Protein AF-A0A454D1P6-F1 (afdb_monomer_lite)

Sequence (81 aa):
MKDSEHFFFDLPQFESMLKEWTRSGSLQSETANKMQEWFESGLQQWDISRDAPYFGFEIPGEKNKFFYVWLDAPVGYMASF

InterPro domains:
  IPR014729 Rossmann-like alpha/beta/alpha sandwich fold [G3DSA:3.40.50.620] (1-81)
  IPR015413 Methionyl/Leucyl tRNA synthetase [PF09334] (1-80)
  IPR023458 Methionine-tRNA ligase, type 1 [PTHR45765] (1-79)

Organism: Vibrio harveyi (NCBI:txid669)

Secondary structure (DSSP, 8-state):
-------EE-GGGGHHHHHHHHTSS-S-HHHHHHHHHHHHH----EE-EEESS-SSPBPTT-TTEEE-HHHHHHHHHHHT-

Foldseek 3Di:
DDDDDFDWDPPLVCLVVVLVVLPPPPDDPVVSVVVVVVVVVPDDIHTQWDAPPDDADADPPDPRIHGDCVVVVVVVVVVVD

pLDDT: mean 95.8, std 5.09, range [64.06, 98.31]

Structure (mmCIF, N/CA/C/O backbone):
data_AF-A0A454D1P6-F1
#
_entry.id   AF-A0A454D1P6-F1
#
loop_
_atom_site.group_PDB
_atom_site.id
_atom_site.type_symbol
_atom_site.label_atom_id
_atom_site.label_alt_id
_atom_site.label_comp_id
_atom_site.label_asym_id
_atom_site.label_entity_id
_atom_site.label_seq_id
_atom_site.pdbx_PDB_ins_code
_atom_site.Cartn_x
_atom_site.Cartn_y
_atom_site.Cartn_z
_atom_site.occupancy
_atom_site.B_iso_or_equiv
_atom_site.auth_seq_id
_atom_site.auth_comp_id
_atom_site.auth_asym_id
_atom_site.auth_atom_id
_atom_site.pdbx_PDB_model_num
ATOM 1 N N . MET A 1 1 ? -6.148 5.643 -25.792 1.00 71.06 1 MET A N 1
ATOM 2 C CA . MET A 1 1 ? -5.594 5.006 -24.579 1.00 71.06 1 MET A CA 1
ATOM 3 C C . MET A 1 1 ? -4.573 3.973 -25.019 1.00 71.06 1 MET A C 1
ATOM 5 O O . MET A 1 1 ? -4.673 3.517 -26.153 1.00 71.06 1 MET A O 1
ATOM 9 N N . LYS A 1 2 ? -3.560 3.699 -24.194 1.00 83.75 2 LYS A N 1
ATOM 10 C CA . LYS A 1 2 ? -2.576 2.641 -24.434 1.00 83.75 2 LYS A CA 1
ATOM 11 C C . LYS A 1 2 ? -2.717 1.647 -23.292 1.00 83.75 2 LYS A C 1
ATOM 13 O O . LYS A 1 2 ? -2.622 2.063 -22.141 1.00 83.75 2 LYS A O 1
ATOM 18 N N . ASP A 1 3 ? -2.947 0.390 -23.633 1.00 92.06 3 ASP A N 1
ATOM 19 C CA . ASP A 1 3 ? -3.081 -0.675 -22.647 1.00 92.06 3 ASP A CA 1
ATOM 20 C C . ASP A 1 3 ? -1.696 -1.120 -22.173 1.00 92.06 3 ASP A C 1
ATOM 22 O O . ASP A 1 3 ? -0.717 -1.084 -22.930 1.00 92.06 3 ASP A O 1
ATOM 26 N N . SER A 1 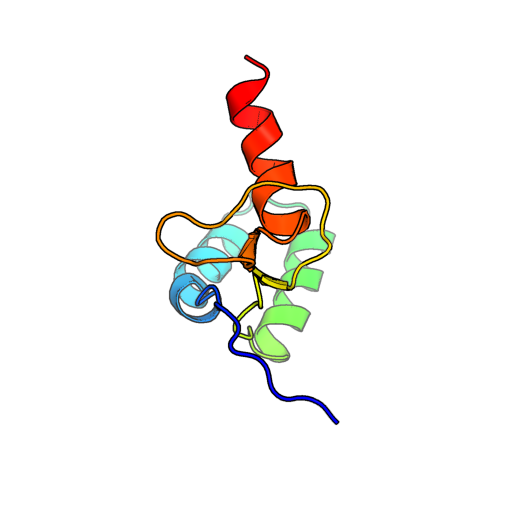4 ? -1.619 -1.508 -20.905 1.00 94.38 4 SER A N 1
ATOM 27 C CA . SER A 1 4 ? -0.406 -2.003 -20.269 1.00 94.38 4 SER A CA 1
ATOM 28 C C . SER A 1 4 ? -0.774 -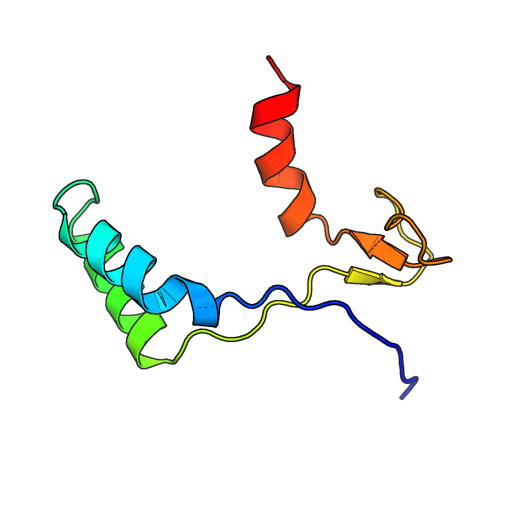2.999 -19.181 1.00 94.38 4 SER A C 1
ATOM 30 O O . SER A 1 4 ? -1.776 -2.825 -18.488 1.00 94.38 4 SER A O 1
ATOM 32 N N . GLU A 1 5 ? 0.022 -4.052 -19.043 1.00 95.56 5 GLU A N 1
ATOM 33 C CA . GLU A 1 5 ? -0.124 -5.018 -17.957 1.00 95.56 5 GLU A CA 1
ATOM 34 C C . GLU A 1 5 ? 0.417 -4.437 -16.647 1.00 95.56 5 GLU A C 1
ATOM 36 O O . GLU A 1 5 ? 1.495 -3.845 -16.624 1.00 95.56 5 GLU A O 1
ATOM 41 N N . HIS A 1 6 ? -0.324 -4.603 -15.557 1.00 97.25 6 HIS A N 1
ATOM 42 C CA . HIS A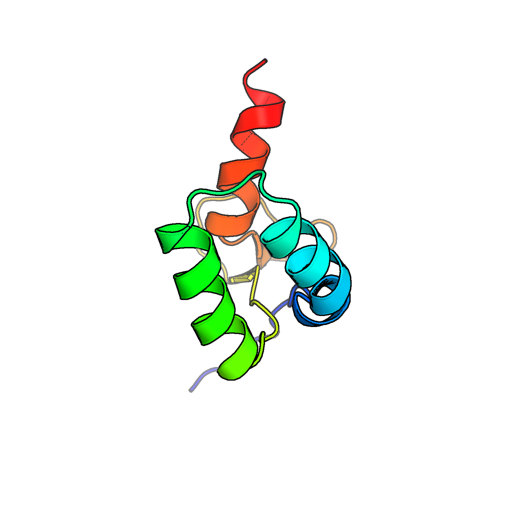 1 6 ? 0.071 -4.135 -14.233 1.00 97.25 6 HIS A CA 1
ATOM 43 C C . HIS A 1 6 ? -0.001 -5.282 -13.229 1.00 97.25 6 HIS A C 1
ATOM 45 O O . HIS A 1 6 ? -0.884 -6.135 -13.303 1.00 97.25 6 HIS A O 1
ATOM 51 N N . PHE A 1 7 ? 0.927 -5.274 -12.277 1.00 97.75 7 PHE A N 1
ATOM 52 C CA . PHE A 1 7 ? 0.987 -6.228 -11.179 1.00 97.75 7 PHE A CA 1
ATOM 53 C C . PHE A 1 7 ? 0.281 -5.650 -9.959 1.00 97.75 7 PHE A C 1
ATOM 55 O O . PHE A 1 7 ? 0.525 -4.505 -9.574 1.00 97.75 7 PHE A O 1
ATOM 62 N N . PHE A 1 8 ? -0.569 -6.462 -9.337 1.00 98.25 8 PHE A N 1
ATOM 63 C CA . PHE A 1 8 ? -1.400 -6.045 -8.218 1.00 98.25 8 PHE A CA 1
ATOM 64 C C . PHE A 1 8 ? -1.083 -6.856 -6.965 1.00 98.25 8 PHE A C 1
ATOM 66 O O . PHE A 1 8 ? -1.014 -8.084 -7.002 1.00 98.25 8 PHE A O 1
ATOM 73 N N . PHE A 1 9 ? -0.926 -6.162 -5.842 1.00 98.31 9 PHE A N 1
ATOM 74 C CA . PHE A 1 9 ? -0.886 -6.775 -4.524 1.00 98.31 9 PHE A CA 1
ATOM 75 C C . PHE A 1 9 ? -2.313 -7.044 -4.034 1.00 98.31 9 PHE A C 1
ATOM 77 O O . PHE A 1 9 ? -3.145 -6.129 -3.992 1.00 98.31 9 PHE A O 1
ATOM 84 N N . ASP A 1 10 ? -2.585 -8.290 -3.641 1.00 98.06 10 ASP A N 1
ATOM 85 C CA . ASP A 1 10 ? -3.905 -8.727 -3.179 1.00 98.06 10 ASP A CA 1
ATOM 86 C C . ASP A 1 10 ? -4.160 -8.339 -1.714 1.00 98.06 10 ASP A C 1
ATOM 88 O O . ASP A 1 10 ? -4.296 -9.176 -0.824 1.00 98.06 10 ASP A O 1
ATOM 92 N N . LEU A 1 11 ? -4.223 -7.031 -1.454 1.00 98.19 11 LEU A N 1
ATOM 93 C CA . LEU A 1 11 ? -4.544 -6.475 -0.137 1.00 98.19 11 LEU A CA 1
ATOM 94 C C . LEU A 1 11 ? -5.829 -7.065 0.494 1.00 98.19 11 LEU A C 1
ATOM 96 O O . LEU A 1 11 ? -5.802 -7.326 1.701 1.00 98.19 11 LEU A O 1
ATOM 100 N N . PRO A 1 12 ? -6.924 -7.327 -0.255 1.00 98.19 12 PRO A N 1
ATOM 101 C CA . PRO A 1 12 ? -8.129 -7.949 0.303 1.00 98.19 12 PRO A CA 1
ATOM 102 C C . PRO A 1 12 ? -7.876 -9.291 1.002 1.00 98.19 12 PRO A C 1
ATOM 104 O O . PRO A 1 12 ? -8.540 -9.599 1.992 1.00 98.19 12 PRO A O 1
ATOM 107 N N . GLN A 1 13 ? -6.874 -10.063 0.564 1.00 98.31 13 GLN A N 1
ATOM 108 C CA . GLN A 1 13 ? -6.504 -11.337 1.190 1.00 98.31 13 GLN A CA 1
ATOM 109 C C . GLN A 1 13 ? -6.110 -11.180 2.671 1.00 98.31 13 GLN A C 1
ATOM 111 O O . GLN A 1 13 ? -6.236 -12.118 3.458 1.00 98.31 13 GLN A O 1
ATOM 116 N N . PHE A 1 14 ? -5.658 -9.990 3.073 1.00 98.25 14 PHE A N 1
ATOM 117 C CA . PHE A 1 14 ? -5.184 -9.695 4.425 1.00 98.25 14 PHE A CA 1
ATOM 118 C C . PHE A 1 14 ? -6.244 -9.031 5.314 1.00 98.25 14 PHE A C 1
ATOM 120 O O . PHE A 1 14 ? -5.964 -8.734 6.477 1.00 98.25 14 PHE A O 1
ATOM 127 N N . GLU A 1 15 ? -7.464 -8.811 4.813 1.00 97.81 15 GLU A N 1
ATOM 128 C CA . GLU A 1 15 ? -8.491 -8.026 5.505 1.00 97.81 15 GLU A CA 1
ATOM 129 C C . GLU A 1 15 ? -8.814 -8.559 6.908 1.00 97.81 15 GLU A C 1
ATOM 131 O O . GLU A 1 15 ? -8.897 -7.782 7.860 1.00 97.81 15 GLU A O 1
ATOM 136 N N . SER A 1 16 ? -8.957 -9.879 7.068 1.00 97.44 16 SER A N 1
ATOM 137 C CA . SER A 1 16 ? -9.262 -10.490 8.369 1.00 97.44 16 SER A CA 1
ATOM 138 C C . SER A 1 16 ? -8.170 -10.220 9.405 1.00 97.44 16 SER A C 1
ATOM 140 O O . SER A 1 16 ? -8.479 -9.797 10.518 1.00 97.44 16 SER A O 1
ATOM 142 N N . MET A 1 17 ? -6.903 -10.401 9.023 1.00 98.31 17 MET A N 1
ATOM 143 C CA . MET A 1 17 ? -5.754 -10.148 9.895 1.00 98.31 17 MET A CA 1
ATOM 144 C C . MET A 1 17 ? -5.666 -8.663 10.274 1.00 98.31 17 MET A C 1
ATOM 146 O O . MET A 1 17 ? -5.500 -8.326 11.445 1.00 98.31 17 MET A O 1
ATOM 150 N N . LEU A 1 18 ? -5.863 -7.763 9.306 1.00 98.19 18 LEU A N 1
ATOM 151 C CA . LEU A 1 18 ? -5.824 -6.317 9.538 1.00 98.19 18 LEU A CA 1
ATOM 152 C C . LEU A 1 18 ? -6.967 -5.842 10.448 1.00 98.19 18 LEU A C 1
ATOM 154 O O . LEU A 1 18 ? -6.751 -4.982 11.304 1.00 98.19 18 LEU A O 1
ATOM 158 N N . LYS A 1 19 ? -8.173 -6.409 10.306 1.00 97.00 19 LYS A N 1
ATOM 159 C CA . LYS A 1 19 ? -9.314 -6.123 11.192 1.00 97.00 19 LYS A CA 1
ATOM 160 C C . LYS A 1 19 ? -9.058 -6.585 12.621 1.00 97.00 19 LYS A C 1
ATOM 162 O O . LYS A 1 19 ? -9.391 -5.856 13.554 1.00 97.00 19 LYS A O 1
ATOM 167 N N . GLU A 1 20 ? -8.478 -7.771 12.792 1.00 97.62 20 GLU A N 1
ATOM 168 C CA . GLU A 1 20 ? -8.104 -8.290 14.109 1.00 97.62 20 GLU A CA 1
ATOM 169 C C . GLU A 1 20 ? -7.062 -7.387 14.774 1.00 97.62 20 GLU A C 1
ATOM 171 O O . GLU A 1 20 ? -7.271 -6.921 15.895 1.00 97.62 20 GLU A O 1
ATOM 176 N N . TRP A 1 21 ? -5.993 -7.045 14.051 1.00 97.75 21 TRP A N 1
ATOM 177 C CA . TRP A 1 21 ? -4.941 -6.167 14.560 1.00 97.75 21 TRP A CA 1
ATOM 178 C C . TRP A 1 21 ? -5.462 -4.770 14.915 1.00 97.75 21 TRP A C 1
ATOM 180 O O . TRP A 1 21 ? -5.148 -4.237 15.976 1.00 97.75 21 TRP A O 1
ATOM 190 N N . THR A 1 22 ? -6.334 -4.197 14.085 1.00 96.81 22 THR A N 1
ATOM 191 C CA . THR A 1 22 ? -6.926 -2.873 14.337 1.00 96.81 22 THR A CA 1
ATOM 192 C C . THR A 1 22 ? -7.754 -2.839 15.630 1.00 96.81 22 THR A C 1
ATOM 194 O O . THR A 1 22 ? -7.878 -1.792 16.264 1.00 96.81 22 THR A O 1
ATOM 197 N N . ARG A 1 23 ? -8.299 -3.987 16.056 1.00 94.00 23 ARG A N 1
ATOM 198 C CA . ARG A 1 23 ? -9.123 -4.136 17.267 1.00 94.00 23 ARG A CA 1
ATOM 199 C C . ARG A 1 2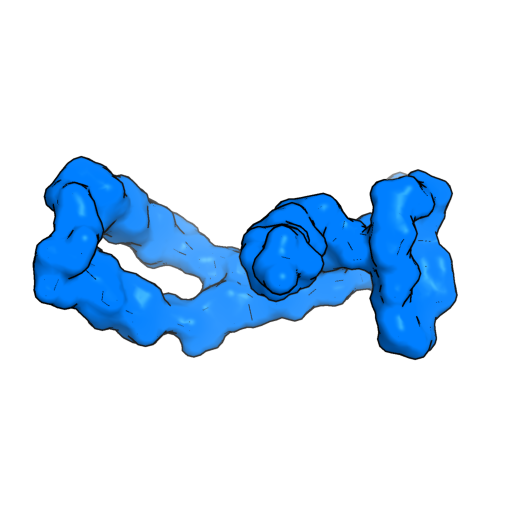3 ? -8.349 -4.667 18.480 1.00 94.00 23 ARG A C 1
ATOM 201 O O . ARG A 1 23 ? -8.955 -4.868 19.528 1.00 94.00 23 ARG A O 1
ATOM 208 N N . SER A 1 24 ? -7.032 -4.853 18.378 1.00 96.06 24 SER A N 1
ATOM 209 C CA . SER A 1 24 ? -6.198 -5.378 19.472 1.00 96.06 24 SER A CA 1
ATOM 210 C C . SER A 1 24 ? -5.981 -4.390 20.629 1.00 96.06 24 SER A C 1
ATOM 212 O O . SER A 1 24 ? -5.491 -4.778 21.687 1.00 96.06 24 SER A O 1
ATOM 214 N N . GLY A 1 25 ? -6.295 -3.105 20.423 1.00 94.12 25 GLY A N 1
ATOM 215 C CA . GLY A 1 25 ? -5.986 -2.019 21.357 1.00 94.12 25 GLY A CA 1
ATOM 216 C C . GLY A 1 25 ? -4.575 -1.434 21.206 1.00 94.12 25 GLY A C 1
ATOM 217 O O . GLY A 1 25 ? -4.193 -0.576 21.995 1.00 94.12 25 GLY A O 1
ATOM 218 N N . SER A 1 26 ? -3.796 -1.866 20.206 1.00 96.44 26 SER A N 1
ATOM 219 C CA . SER A 1 26 ? -2.450 -1.325 19.941 1.00 96.44 26 SER A CA 1
ATOM 220 C C . SER A 1 26 ? -2.447 0.020 19.202 1.00 96.44 26 SER A C 1
ATOM 222 O O . SER A 1 26 ? -1.442 0.727 19.234 1.00 96.44 26 SER A O 1
ATOM 224 N N . LEU A 1 27 ? -3.538 0.366 18.515 1.00 97.12 27 LEU A N 1
ATOM 225 C CA . LEU A 1 27 ? -3.670 1.609 17.754 1.00 97.12 27 LEU A CA 1
ATOM 226 C C . LEU A 1 27 ? -4.398 2.687 18.564 1.00 97.12 27 LEU A C 1
ATOM 228 O O . LEU A 1 27 ? -5.231 2.388 19.417 1.00 97.12 27 LEU A O 1
ATOM 232 N N . GLN A 1 28 ? -4.123 3.952 18.240 1.00 97.75 28 GLN A N 1
ATOM 233 C CA . GLN A 1 28 ? -4.942 5.080 18.692 1.00 97.75 28 GLN A CA 1
ATOM 234 C C . GLN A 1 28 ? -6.390 4.901 18.217 1.00 97.75 28 GLN A C 1
ATOM 236 O O . GLN A 1 28 ? -6.629 4.412 17.107 1.00 97.75 28 GLN A O 1
ATOM 241 N N . SER A 1 29 ? -7.356 5.299 19.047 1.00 96.19 29 SER A N 1
ATOM 242 C CA . SER A 1 29 ? -8.781 5.091 18.771 1.00 96.19 29 SER A CA 1
ATOM 243 C C . SER A 1 29 ? -9.225 5.805 17.496 1.00 96.19 29 SER A C 1
ATOM 245 O O . SER A 1 29 ? -9.985 5.244 16.712 1.00 96.19 29 SER A O 1
ATOM 247 N N . GLU A 1 30 ? -8.708 7.004 17.236 1.00 97.38 30 GLU A N 1
ATOM 248 C CA . GLU A 1 30 ? -8.992 7.778 16.029 1.00 97.38 30 GLU A CA 1
ATOM 249 C C . GLU A 1 30 ? -8.514 7.048 14.766 1.00 97.38 30 GLU A C 1
ATOM 251 O O . GLU A 1 30 ? -9.251 6.959 13.782 1.00 97.38 30 GLU A O 1
ATOM 256 N N . THR A 1 31 ? -7.315 6.460 14.810 1.00 97.50 31 THR A N 1
ATOM 257 C CA . THR A 1 31 ? -6.759 5.663 13.708 1.00 97.50 31 THR A CA 1
ATOM 258 C C . THR A 1 31 ? -7.594 4.410 13.465 1.00 97.50 31 THR A C 1
ATOM 260 O O . THR A 1 31 ? -7.955 4.135 12.323 1.00 97.50 31 THR A O 1
ATOM 263 N N . ALA A 1 32 ? -7.956 3.677 14.523 1.00 97.00 32 ALA A N 1
ATOM 264 C CA . ALA A 1 32 ? -8.779 2.475 14.407 1.00 97.00 32 ALA A CA 1
ATOM 265 C C . ALA A 1 32 ? -10.172 2.776 13.825 1.00 97.00 32 ALA A C 1
ATOM 267 O O . ALA A 1 32 ? -10.644 2.052 12.946 1.00 97.00 32 ALA A O 1
ATOM 268 N N . ASN A 1 33 ? -10.794 3.882 14.247 1.00 96.50 33 ASN A N 1
ATOM 269 C CA . ASN A 1 33 ? -12.062 4.350 13.690 1.00 96.50 33 ASN A CA 1
ATOM 270 C C . ASN A 1 33 ? -11.929 4.680 12.198 1.00 96.50 33 ASN A C 1
ATOM 272 O O . ASN A 1 33 ? -12.793 4.308 11.407 1.00 96.50 33 ASN A O 1
ATOM 276 N N . LYS A 1 34 ? -10.823 5.311 11.782 1.00 97.81 34 LYS A N 1
ATOM 277 C CA . LYS A 1 34 ? -10.602 5.616 10.365 1.00 97.81 34 LYS A CA 1
ATOM 278 C C . LYS A 1 34 ? -10.391 4.361 9.516 1.00 97.81 34 LYS A C 1
ATOM 280 O O . LYS A 1 34 ? -10.917 4.288 8.408 1.00 97.81 34 LYS A O 1
ATOM 285 N N . MET A 1 35 ? -9.668 3.364 10.030 1.00 97.88 35 MET A N 1
ATOM 286 C CA . MET A 1 35 ? -9.508 2.077 9.340 1.00 97.88 35 MET A CA 1
ATOM 287 C C . MET A 1 35 ? -10.858 1.373 9.133 1.00 97.88 35 MET A C 1
ATOM 289 O O . MET A 1 35 ? -11.062 0.736 8.103 1.00 97.88 35 MET A O 1
ATOM 293 N N . GLN A 1 36 ? -11.799 1.508 10.075 1.00 96.44 36 GLN A N 1
ATOM 294 C CA . GLN A 1 36 ? -13.143 0.939 9.950 1.00 96.44 36 GLN A CA 1
ATOM 295 C C . GLN A 1 36 ? -13.897 1.498 8.730 1.00 96.44 36 GLN A C 1
ATOM 297 O O . GLN A 1 36 ? -14.478 0.714 7.981 1.00 96.44 36 GLN A O 1
ATOM 302 N N . GLU A 1 37 ? -13.797 2.803 8.452 1.00 97.88 37 GLU A N 1
ATOM 303 C CA . GLU A 1 37 ? -14.360 3.407 7.230 1.00 97.88 37 GLU A CA 1
ATOM 304 C C . GLU A 1 37 ? -13.732 2.827 5.947 1.00 97.88 37 GLU A C 1
ATOM 306 O O . GLU A 1 37 ? -14.411 2.627 4.937 1.00 97.88 37 GLU A O 1
ATOM 311 N N . TRP A 1 38 ? -12.427 2.537 5.969 1.00 98.00 38 TRP A N 1
ATOM 312 C CA . TRP A 1 38 ? -11.734 1.933 4.826 1.00 98.00 38 TRP A CA 1
ATOM 313 C C . TRP A 1 38 ? -12.158 0.483 4.597 1.00 98.00 38 TRP A C 1
ATOM 315 O O . TRP A 1 38 ? -12.365 0.089 3.452 1.00 98.00 38 TRP A O 1
ATOM 325 N N . PHE A 1 39 ? -12.361 -0.296 5.663 1.00 97.56 39 PHE A N 1
ATOM 326 C CA . PHE A 1 39 ? -12.908 -1.648 5.541 1.00 97.56 39 PHE A CA 1
ATOM 327 C C . PHE A 1 39 ? -14.349 -1.644 5.019 1.00 97.56 39 PHE A C 1
ATOM 329 O O . PHE A 1 39 ? -14.704 -2.504 4.219 1.00 97.56 39 PHE A O 1
ATOM 336 N N . GLU A 1 40 ? -15.177 -0.686 5.439 1.00 97.25 40 GLU A N 1
ATOM 337 C CA . GLU A 1 40 ? -16.552 -0.530 4.937 1.00 97.25 40 GLU A CA 1
ATOM 338 C C . GLU A 1 40 ? -16.595 -0.141 3.459 1.00 97.25 40 GLU A C 1
ATOM 340 O O . GLU A 1 40 ? -17.476 -0.587 2.727 1.00 97.25 40 GLU A O 1
ATOM 345 N N . SER A 1 41 ? -15.611 0.638 3.009 1.00 97.38 41 SER A N 1
ATOM 346 C CA . SER A 1 41 ? -15.435 0.981 1.594 1.00 97.38 41 SER A CA 1
ATOM 347 C C . SER A 1 41 ? -14.963 -0.209 0.743 1.00 97.38 41 SER A C 1
ATOM 349 O O . SER A 1 41 ? -15.062 -0.158 -0.483 1.00 97.38 41 SER A O 1
ATOM 351 N N . GLY A 1 42 ? -14.478 -1.276 1.386 1.00 96.69 42 GLY A N 1
ATOM 352 C CA . GLY A 1 42 ? -13.907 -2.459 0.754 1.00 96.69 42 GLY A CA 1
ATOM 353 C C . GLY A 1 42 ? -12.445 -2.249 0.366 1.00 96.69 42 GLY A C 1
ATOM 354 O O . GLY A 1 42 ? -12.107 -1.324 -0.376 1.00 96.69 42 GLY A O 1
ATOM 355 N N . LEU A 1 43 ? -11.565 -3.133 0.846 1.00 97.88 43 LEU A N 1
ATOM 356 C CA . LEU A 1 43 ? -10.173 -3.127 0.404 1.00 97.88 43 LEU A CA 1
ATOM 357 C C . LEU A 1 43 ? -10.109 -3.497 -1.078 1.00 97.88 43 LEU A C 1
ATOM 359 O O . LEU A 1 43 ? -10.840 -4.366 -1.552 1.00 97.88 43 LEU A O 1
ATOM 363 N N . GLN A 1 44 ? -9.217 -2.838 -1.808 1.00 97.94 44 GLN A N 1
ATOM 364 C CA . GLN A 1 44 ? -9.008 -3.085 -3.228 1.00 97.94 44 GLN A CA 1
ATOM 365 C C . GLN A 1 44 ? -7.603 -3.610 -3.463 1.00 97.94 44 GLN A C 1
ATOM 367 O O . GLN A 1 44 ? -6.679 -3.333 -2.695 1.00 97.94 44 GLN A O 1
ATOM 372 N N . GLN A 1 45 ? -7.450 -4.352 -4.553 1.00 98.12 45 GLN A N 1
ATOM 373 C CA . GLN A 1 45 ? -6.135 -4.695 -5.056 1.00 98.12 45 GLN A CA 1
ATOM 374 C C . GLN A 1 45 ? -5.355 -3.427 -5.382 1.00 98.12 45 GLN A C 1
ATOM 376 O O . GLN A 1 45 ? -5.897 -2.452 -5.906 1.00 98.12 45 GLN A O 1
ATOM 381 N N . TRP A 1 46 ? -4.072 -3.448 -5.059 1.00 98.12 46 TRP A N 1
ATOM 382 C CA . TRP A 1 46 ? -3.225 -2.276 -5.169 1.00 98.12 46 TRP A CA 1
ATOM 383 C C . TRP A 1 46 ? -2.205 -2.473 -6.285 1.00 98.12 46 TRP A C 1
ATOM 385 O O . TRP A 1 46 ? -1.417 -3.411 -6.235 1.00 98.12 46 TRP A O 1
ATOM 395 N N . ASP A 1 47 ? -2.231 -1.610 -7.302 1.00 97.94 47 ASP A N 1
ATOM 396 C CA . ASP A 1 47 ? -1.241 -1.638 -8.382 1.00 97.94 47 ASP A CA 1
ATOM 397 C C . ASP A 1 47 ? 0.135 -1.207 -7.860 1.00 97.94 47 ASP A C 1
ATOM 399 O O . ASP A 1 47 ? 0.338 -0.062 -7.437 1.00 97.94 47 ASP A O 1
ATOM 403 N N . ILE A 1 48 ? 1.084 -2.136 -7.943 1.00 98.06 48 ILE A N 1
ATOM 404 C CA . ILE A 1 48 ? 2.448 -2.002 -7.432 1.00 98.06 48 ILE A CA 1
ATOM 405 C C . ILE A 1 48 ? 3.491 -1.820 -8.535 1.00 98.06 48 ILE A C 1
ATOM 407 O O . ILE A 1 48 ? 4.688 -1.888 -8.258 1.00 98.06 48 ILE A O 1
ATOM 411 N N . SER A 1 49 ? 3.070 -1.585 -9.779 1.00 98.12 49 SER A N 1
ATOM 412 C CA . SER A 1 49 ? 3.966 -1.566 -10.939 1.00 98.12 49 SER A CA 1
ATOM 413 C C . SER A 1 49 ? 3.846 -0.300 -11.788 1.00 98.12 49 SER A C 1
ATOM 415 O O . SER A 1 49 ? 2.780 0.300 -11.907 1.00 98.12 49 SER A O 1
ATOM 417 N N . ARG A 1 50 ? 4.948 0.141 -12.395 1.00 98.00 50 ARG A N 1
ATOM 418 C CA . ARG A 1 50 ? 5.005 1.286 -13.317 1.00 98.00 50 ARG A CA 1
ATOM 419 C C . ARG A 1 50 ? 5.787 0.923 -14.573 1.00 98.00 50 ARG A C 1
ATOM 421 O O . ARG A 1 50 ? 6.777 0.201 -14.507 1.00 98.00 50 ARG A O 1
ATOM 428 N N . ASP A 1 51 ? 5.349 1.441 -15.714 1.00 97.19 51 ASP A N 1
ATOM 429 C CA . ASP A 1 51 ? 6.057 1.298 -16.986 1.00 97.19 51 ASP A CA 1
ATOM 430 C C . ASP A 1 51 ? 7.292 2.196 -17.076 1.00 97.19 51 ASP A C 1
ATOM 432 O O . ASP A 1 51 ? 7.317 3.304 -16.539 1.00 97.19 51 ASP A O 1
ATOM 436 N N . ALA A 1 52 ? 8.281 1.759 -17.856 1.00 95.38 52 ALA A N 1
ATOM 437 C CA . ALA A 1 52 ? 9.357 2.627 -18.318 1.00 95.38 52 ALA A CA 1
ATOM 438 C C . ALA A 1 52 ? 8.830 3.814 -19.168 1.00 95.38 52 ALA A C 1
ATOM 440 O O . ALA A 1 52 ? 7.859 3.658 -19.916 1.00 95.38 52 ALA A O 1
ATOM 441 N N . PRO A 1 53 ? 9.522 4.969 -19.177 1.00 96.06 53 PRO A N 1
ATOM 442 C CA . PRO A 1 53 ? 10.714 5.278 -18.390 1.00 96.06 53 PRO A CA 1
ATOM 443 C C . PRO A 1 53 ? 10.361 5.570 -16.926 1.00 96.06 53 PRO A C 1
ATOM 445 O O . PRO A 1 53 ? 9.496 6.394 -16.638 1.00 96.06 53 PRO A O 1
ATOM 448 N N . TYR A 1 54 ? 11.074 4.924 -16.003 1.00 97.06 54 TYR A N 1
ATOM 449 C CA . TYR A 1 54 ? 10.894 5.115 -14.567 1.00 97.06 54 TYR A CA 1
ATOM 450 C C . TYR A 1 54 ? 12.245 5.042 -13.853 1.00 97.06 54 TYR A C 1
ATOM 452 O O . TYR A 1 54 ? 13.124 4.283 -14.259 1.00 97.06 54 TYR A O 1
ATOM 460 N N . PHE A 1 55 ? 12.419 5.849 -12.807 1.00 97.12 55 PHE A N 1
ATOM 461 C CA . PHE A 1 55 ? 13.585 5.775 -11.931 1.00 97.12 55 PHE A CA 1
ATOM 462 C C . PHE A 1 55 ? 13.198 4.995 -10.677 1.00 97.12 55 PHE A C 1
ATOM 464 O O . PHE A 1 55 ? 12.481 5.509 -9.822 1.00 97.12 55 PHE A O 1
ATOM 471 N N . GLY A 1 56 ? 13.641 3.745 -10.604 1.00 95.19 56 GLY A N 1
ATOM 472 C CA . GLY A 1 56 ? 13.315 2.820 -9.526 1.00 95.19 56 GLY A CA 1
ATOM 473 C C . GLY A 1 56 ? 13.916 1.445 -9.796 1.00 95.19 56 GLY A C 1
ATOM 474 O O . GLY A 1 56 ? 14.809 1.304 -10.634 1.00 95.19 56 GLY A O 1
ATOM 475 N N . PHE A 1 57 ? 13.409 0.428 -9.110 1.00 97.12 57 PHE A N 1
ATOM 476 C CA . PHE A 1 57 ? 13.874 -0.949 -9.265 1.00 97.12 57 PHE A CA 1
ATOM 477 C C . PHE A 1 57 ? 13.047 -1.704 -10.309 1.00 97.12 57 PHE A C 1
ATOM 479 O O . PHE A 1 57 ? 11.818 -1.691 -10.242 1.00 97.12 57 PHE A O 1
ATOM 486 N N . GLU A 1 58 ? 13.710 -2.357 -11.266 1.00 97.56 58 GLU A N 1
ATOM 487 C CA . GLU A 1 58 ? 13.044 -3.216 -12.254 1.00 97.56 58 GLU A CA 1
ATOM 488 C C . GLU A 1 58 ? 12.509 -4.487 -11.572 1.00 97.56 58 GLU A C 1
ATOM 490 O O . GLU A 1 58 ? 13.169 -5.067 -10.704 1.00 97.56 58 GLU A O 1
ATOM 495 N N . ILE A 1 59 ? 11.299 -4.906 -11.945 1.00 97.94 59 ILE A N 1
ATOM 496 C CA . ILE A 1 59 ? 10.651 -6.100 -11.405 1.00 97.94 59 ILE A CA 1
ATOM 497 C C . ILE A 1 59 ? 11.372 -7.334 -11.974 1.00 97.94 59 ILE A C 1
ATOM 499 O O . ILE A 1 59 ? 11.466 -7.481 -13.194 1.00 97.94 59 ILE A O 1
ATOM 503 N N . PRO A 1 60 ? 11.888 -8.248 -11.130 1.00 97.69 60 PRO A N 1
ATOM 504 C CA . PRO A 1 60 ? 12.613 -9.420 -11.610 1.00 97.69 60 PRO A CA 1
ATOM 505 C C . PRO A 1 60 ? 11.776 -10.273 -12.570 1.00 97.69 60 PRO A C 1
ATOM 507 O O . PRO A 1 60 ? 10.677 -10.699 -12.229 1.00 97.69 60 PRO A O 1
ATOM 510 N N . GLY A 1 61 ? 12.322 -10.554 -13.754 1.00 96.50 61 GLY A N 1
ATOM 511 C CA . GLY A 1 61 ? 11.644 -11.331 -14.798 1.00 96.50 61 GLY A CA 1
ATOM 512 C C . GLY A 1 61 ? 10.763 -10.506 -15.741 1.00 96.50 61 GLY A C 1
ATOM 513 O O . GLY A 1 61 ? 10.415 -11.007 -16.806 1.00 96.50 61 GLY A O 1
ATOM 514 N N . GLU A 1 62 ? 10.490 -9.239 -15.420 1.00 96.31 62 GLU A N 1
ATOM 515 C CA . GLU A 1 62 ? 9.582 -8.377 -16.177 1.00 96.31 62 GLU A CA 1
ATOM 516 C C . GLU A 1 62 ? 10.323 -7.204 -16.813 1.00 96.31 62 GLU A C 1
ATOM 518 O O . GLU A 1 62 ? 10.841 -6.312 -16.142 1.00 96.31 62 GLU A O 1
ATOM 523 N N . LYS A 1 63 ? 10.367 -7.182 -18.145 1.00 94.12 63 LYS A N 1
ATOM 524 C CA . LYS A 1 63 ? 11.120 -6.164 -18.881 1.00 94.12 63 LYS A CA 1
ATOM 525 C C . LYS A 1 63 ? 10.383 -4.825 -18.881 1.00 94.12 63 LYS A C 1
ATOM 527 O O . LYS A 1 63 ? 9.226 -4.764 -19.291 1.00 94.12 63 LYS A O 1
ATOM 532 N N . ASN A 1 64 ? 11.091 -3.736 -18.572 1.00 96.00 64 ASN A N 1
ATOM 533 C CA . ASN A 1 64 ? 10.556 -2.362 -18.566 1.00 96.00 64 ASN A CA 1
ATOM 534 C C . ASN A 1 64 ? 9.417 -2.129 -17.554 1.00 96.00 64 ASN A C 1
ATOM 536 O O . ASN A 1 64 ? 8.642 -1.179 -17.713 1.00 96.00 64 ASN A O 1
ATOM 540 N N . LYS A 1 65 ? 9.315 -2.972 -16.525 1.00 97.75 65 LYS A N 1
ATOM 541 C CA . LYS A 1 65 ? 8.354 -2.833 -15.431 1.00 97.75 65 LYS A CA 1
ATOM 542 C C . LYS A 1 65 ? 9.115 -2.551 -14.152 1.00 97.75 65 LYS A C 1
ATOM 544 O O . LYS A 1 65 ? 10.076 -3.239 -13.838 1.00 97.75 65 LYS A O 1
ATOM 549 N N . PHE A 1 66 ? 8.688 -1.542 -13.416 1.00 98.25 66 PHE A N 1
ATOM 550 C CA . PHE A 1 66 ? 9.352 -1.083 -12.206 1.00 98.25 66 PHE A CA 1
ATOM 551 C C . PHE A 1 66 ? 8.404 -1.179 -11.024 1.00 98.25 66 PHE A C 1
ATOM 553 O O . PHE A 1 66 ? 7.197 -0.991 -11.188 1.00 98.25 66 PHE A O 1
ATOM 560 N N . PHE A 1 67 ? 8.936 -1.432 -9.832 1.00 98.31 67 PHE A N 1
ATOM 561 C CA . PHE A 1 67 ? 8.143 -1.296 -8.619 1.00 98.31 67 PHE A CA 1
ATOM 562 C C . PHE A 1 6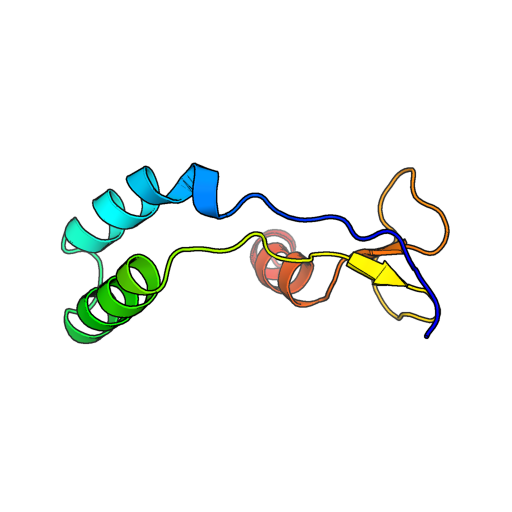7 ? 7.702 0.158 -8.444 1.00 98.31 67 PHE A C 1
ATOM 564 O O . PHE A 1 67 ? 8.470 1.102 -8.640 1.00 98.31 67 PHE A O 1
ATOM 571 N N . TYR A 1 68 ? 6.431 0.345 -8.099 1.00 97.81 68 TYR A N 1
ATOM 572 C CA . TYR A 1 68 ? 5.924 1.647 -7.705 1.00 97.81 68 TYR A CA 1
ATOM 573 C C . TYR A 1 68 ? 6.545 2.044 -6.362 1.00 97.81 68 TYR A C 1
ATOM 575 O O . TYR A 1 68 ? 6.547 1.242 -5.434 1.00 97.81 68 TYR A O 1
ATOM 583 N N . VAL A 1 69 ? 7.000 3.295 -6.237 1.00 96.56 69 VAL A N 1
ATOM 584 C CA . VAL A 1 69 ? 7.748 3.792 -5.063 1.00 96.56 69 VAL A CA 1
ATOM 585 C C . VAL A 1 69 ? 7.084 3.510 -3.708 1.00 96.56 69 VAL A C 1
ATOM 587 O O . VAL A 1 69 ? 7.752 3.320 -2.703 1.00 96.56 69 VAL A O 1
ATOM 590 N N . TRP A 1 70 ? 5.753 3.444 -3.642 1.00 96.94 70 TRP A N 1
ATOM 591 C CA . TRP A 1 70 ? 5.066 3.142 -2.382 1.00 96.94 70 TRP A CA 1
ATOM 592 C C . TRP A 1 70 ? 5.238 1.691 -1.918 1.00 96.94 70 TRP A C 1
ATOM 594 O O . TRP A 1 70 ? 4.966 1.401 -0.755 1.00 96.94 70 TRP A O 1
ATOM 604 N N . LEU A 1 71 ? 5.692 0.789 -2.794 1.00 96.38 71 LEU A N 1
ATOM 605 C CA . LEU A 1 71 ? 6.066 -0.573 -2.422 1.00 96.38 71 LEU A CA 1
ATOM 606 C C . LEU A 1 71 ? 7.490 -0.611 -1.862 1.00 96.38 71 LEU A C 1
ATOM 608 O O . LEU A 1 71 ? 7.713 -1.231 -0.826 1.00 96.38 71 LEU A O 1
ATOM 612 N N . ASP A 1 72 ? 8.447 0.042 -2.526 1.00 92.12 72 ASP A N 1
ATOM 613 C CA . ASP A 1 72 ? 9.860 -0.022 -2.133 1.00 92.12 72 ASP A CA 1
ATOM 614 C C . ASP A 1 72 ? 10.223 0.910 -0.962 1.00 92.12 72 ASP A C 1
ATOM 616 O O . ASP A 1 72 ? 11.075 0.560 -0.143 1.00 92.12 72 ASP A O 1
ATOM 620 N N . ALA A 1 73 ? 9.528 2.039 -0.802 1.00 96.50 73 ALA A N 1
ATOM 621 C CA . ALA A 1 73 ? 9.783 3.005 0.262 1.00 96.50 73 ALA A CA 1
ATOM 622 C C . ALA A 1 73 ? 9.761 2.392 1.679 1.00 96.50 73 ALA A C 1
ATOM 624 O O . ALA A 1 73 ? 10.734 2.590 2.412 1.00 96.50 73 ALA A O 1
ATOM 625 N N . PRO A 1 74 ? 8.728 1.626 2.099 1.00 95.31 74 PRO A N 1
ATOM 626 C CA . PRO A 1 74 ? 8.737 0.998 3.420 1.00 95.31 74 PRO A CA 1
ATOM 627 C C . PRO A 1 74 ? 9.799 -0.105 3.558 1.00 95.31 74 PRO A C 1
ATOM 629 O O . PRO A 1 74 ? 10.310 -0.314 4.658 1.00 95.31 74 PRO A O 1
ATOM 632 N N . VAL A 1 75 ? 10.189 -0.778 2.468 1.00 94.94 75 VAL A N 1
ATOM 633 C CA . VAL A 1 75 ? 11.294 -1.760 2.481 1.00 94.94 75 VAL A CA 1
ATOM 634 C C . VAL A 1 75 ? 12.630 -1.073 2.784 1.00 94.94 75 VAL A C 1
ATOM 636 O O . VAL A 1 75 ? 13.497 -1.664 3.428 1.00 94.94 75 VAL A O 1
ATOM 639 N N . GLY A 1 76 ? 12.778 0.206 2.427 1.00 94.00 76 GLY A N 1
ATOM 640 C CA . GLY A 1 76 ? 13.934 1.028 2.790 1.00 94.00 76 GLY A CA 1
ATOM 641 C C . GLY A 1 76 ? 14.213 1.083 4.298 1.00 94.00 76 GLY A C 1
ATOM 642 O O . GLY A 1 76 ? 15.378 1.136 4.693 1.00 94.00 76 GLY A O 1
ATOM 643 N N . TYR A 1 77 ? 13.186 0.973 5.154 1.00 95.62 77 TYR A N 1
ATOM 644 C CA . TYR A 1 77 ? 13.389 0.875 6.605 1.00 95.62 77 TYR A CA 1
ATOM 645 C C . TYR A 1 77 ? 14.133 -0.399 7.010 1.00 95.62 77 TYR A C 1
ATOM 647 O O . TYR A 1 77 ? 14.890 -0.368 7.970 1.00 95.62 77 TYR A O 1
ATOM 655 N N . MET A 1 78 ? 13.955 -1.507 6.284 1.00 93.50 78 MET A N 1
ATOM 656 C CA . MET A 1 78 ? 14.678 -2.756 6.546 1.00 93.50 78 MET A CA 1
ATOM 657 C C . MET A 1 78 ? 16.137 -2.670 6.093 1.00 93.50 78 MET A C 1
ATOM 659 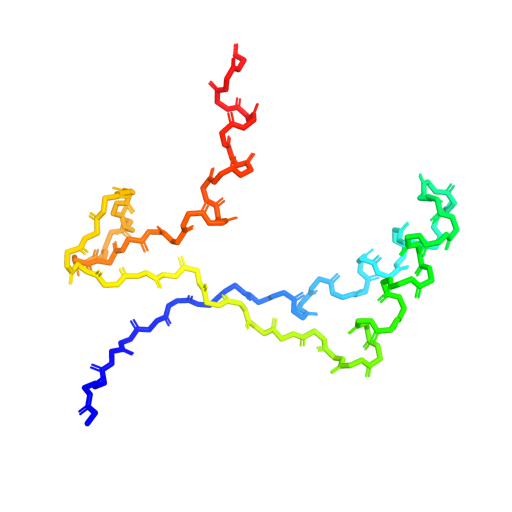O O . MET A 1 78 ? 17.009 -3.227 6.746 1.00 93.50 78 MET A O 1
ATOM 663 N N . ALA A 1 79 ? 16.393 -1.982 4.977 1.00 91.25 79 ALA A N 1
ATOM 664 C CA . ALA A 1 79 ? 17.716 -1.892 4.360 1.00 91.25 79 ALA A CA 1
ATOM 665 C C . ALA A 1 79 ? 18.637 -0.833 4.993 1.00 91.25 79 ALA A C 1
ATOM 667 O O . ALA A 1 79 ? 19.836 -0.836 4.731 1.00 91.25 79 ALA A O 1
ATOM 668 N N . SER A 1 80 ? 18.087 0.102 5.773 1.00 87.62 80 SER A N 1
ATOM 669 C CA . SER A 1 80 ? 18.855 1.195 6.384 1.00 87.62 80 SER A CA 1
ATOM 670 C C . SER A 1 80 ? 19.619 0.798 7.656 1.00 87.62 80 SER A C 1
ATOM 672 O O . SER A 1 80 ? 20.381 1.625 8.165 1.00 87.62 80 SER A O 1
ATOM 674 N N . PHE A 1 81 ? 19.390 -0.403 8.188 1.00 64.06 81 PHE A N 1
ATOM 675 C CA . PHE A 1 81 ? 20.103 -0.954 9.345 1.00 64.06 81 PHE A CA 1
ATOM 676 C C . PHE A 1 81 ? 21.246 -1.865 8.895 1.00 64.06 81 PHE A C 1
ATOM 678 O O . PHE A 1 81 ? 22.284 -1.862 9.594 1.00 64.06 81 PHE A O 1
#

Radius of gyration: 16.18 Å; chains: 1; bounding box: 37×19×46 Å